Protein AF-A0A945AYX7-F1 (afdb_monomer)

Sequence (165 aa):
MDVPVPSKFESRLNNNQLEALQIIAKSDHLIHNTPRGMDSPTIKHAITNHELLVELGFDKKRKGLKNGATTLNGIVKSLEKSKYITKRKIQHYVHPKTGEKLPDDSVMDNTMKKPRVKYLKRMGFDSETFFCDLPLDVEEKGKGILLVITPLGLQKSKNNYLTSK

pLDDT: mean 84.7, std 15.08, range [34.5, 96.75]

Nearest PDB structures (foldseek):
  6n7r-assembly1_M  TM=2.237E-01  e=6.113E-01  Saccharomyces cerevisiae S288C
  6j6g-assembly1_g  TM=2.265E-01  e=1.242E+00  Saccharomyces cerevisiae S288C
  5a88-assembly1_A  TM=2.602E-01  e=6.895E+00  Corynebacterium ammoniagenes

Radius of gyration: 21.1 Å; Cα contacts (8 Å, |Δi|>4): 263; chains: 1; bounding box: 47×44×65 Å

Solvent-accessible surface area (backbone atoms only — not comparable to full-atom values): 9670 Å² total; per-residue (Å²): 131,86,72,82,74,77,73,88,79,74,76,78,72,52,69,72,49,44,50,50,42,38,51,27,55,73,28,66,35,66,45,74,30,50,35,49,89,54,89,68,69,65,43,72,24,12,37,41,62,66,58,53,32,51,77,71,57,33,70,64,89,53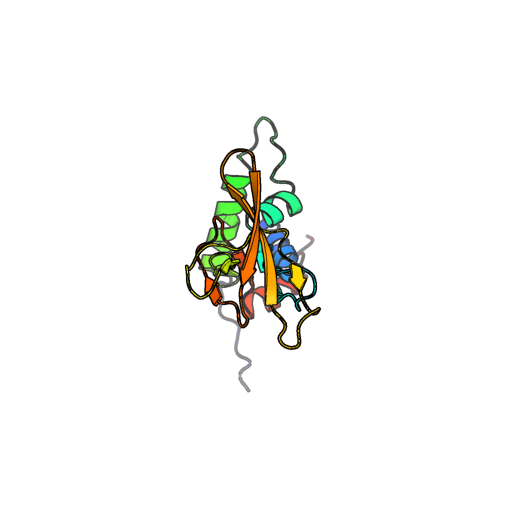,92,95,56,79,60,34,67,60,52,48,50,53,43,52,52,48,39,40,75,70,53,26,33,46,81,41,54,30,55,38,41,21,37,70,91,75,66,47,73,48,54,61,82,19,27,57,39,69,90,50,100,63,60,27,38,39,40,74,46,76,59,86,96,45,74,45,84,45,75,42,70,68,76,69,40,76,42,72,73,40,94,61,46,28,39,32,54,31,76,64,23,48,57,55,42,68,58,76,77,72,77,79,128

Structure (mmCIF, N/CA/C/O backbone):
data_AF-A0A945AYX7-F1
#
_entry.id   AF-A0A945AYX7-F1
#
loop_
_atom_site.group_PDB
_atom_site.id
_atom_site.type_symbol
_atom_site.label_atom_id
_atom_site.label_alt_id
_atom_site.label_comp_id
_atom_site.label_asym_id
_atom_site.label_entity_id
_atom_site.label_seq_id
_atom_site.pdbx_PDB_ins_code
_atom_site.Cartn_x
_atom_site.Cartn_y
_atom_site.Cartn_z
_atom_site.occupancy
_atom_site.B_iso_or_equiv
_atom_site.auth_seq_id
_atom_site.auth_comp_id
_atom_site.auth_asym_id
_atom_site.auth_atom_id
_atom_site.pdbx_PDB_model_num
ATOM 1 N N . MET A 1 1 ? -2.061 -25.942 38.845 1.00 37.66 1 MET A N 1
ATOM 2 C CA . MET A 1 1 ? -1.548 -25.262 37.641 1.00 37.66 1 MET A CA 1
ATOM 3 C C . MET A 1 1 ? -2.273 -23.938 37.546 1.00 37.66 1 MET A C 1
ATOM 5 O O . MET A 1 1 ? -3.464 -23.941 37.258 1.00 37.66 1 MET A O 1
ATOM 9 N N . ASP A 1 2 ? -1.598 -22.850 37.909 1.00 36.53 2 ASP A N 1
ATOM 10 C CA . ASP A 1 2 ? -2.159 -21.502 37.840 1.00 36.53 2 ASP A CA 1
ATOM 11 C C . ASP A 1 2 ? -2.413 -21.129 36.381 1.00 36.53 2 ASP A C 1
ATOM 13 O O . ASP A 1 2 ? -1.491 -21.013 35.573 1.00 36.53 2 ASP A O 1
ATOM 17 N N . VAL A 1 3 ? -3.690 -20.982 36.038 1.00 47.19 3 VAL A N 1
ATOM 18 C CA . VAL A 1 3 ? -4.105 -20.411 34.761 1.00 47.19 3 VAL A CA 1
ATOM 19 C C . VAL A 1 3 ? -3.726 -18.929 34.805 1.00 47.19 3 VAL A C 1
ATOM 21 O O . VAL A 1 3 ? -4.160 -18.239 35.730 1.00 47.19 3 VAL A O 1
ATOM 24 N N . PRO A 1 4 ? -2.940 -18.399 33.850 1.00 44.84 4 PRO A N 1
ATOM 25 C CA . PRO A 1 4 ? -2.621 -16.981 33.838 1.00 44.84 4 PRO A CA 1
ATOM 26 C C . PRO A 1 4 ? -3.921 -16.192 33.685 1.00 44.84 4 PRO A C 1
ATOM 28 O O . PRO A 1 4 ? -4.599 -16.283 32.661 1.00 44.84 4 PRO A O 1
ATOM 31 N N . VAL A 1 5 ? -4.287 -15.431 34.714 1.00 44.09 5 VAL A N 1
ATOM 32 C CA . VAL A 1 5 ? -5.399 -14.484 34.635 1.00 44.09 5 VAL A CA 1
ATOM 33 C C . VAL A 1 5 ? -4.972 -13.386 33.656 1.00 44.09 5 VAL A C 1
ATOM 35 O O . VAL A 1 5 ? -3.967 -12.719 33.918 1.00 44.09 5 VAL A O 1
ATOM 38 N N . PRO A 1 6 ? -5.677 -13.180 32.526 1.00 43.56 6 PRO A N 1
ATOM 39 C CA . PRO A 1 6 ? -5.344 -12.101 31.607 1.00 43.56 6 PRO A CA 1
ATOM 40 C C . PRO A 1 6 ? -5.411 -10.773 32.364 1.00 43.56 6 PRO A C 1
ATOM 42 O O . PRO A 1 6 ? -6.391 -10.483 33.059 1.00 43.56 6 PRO A O 1
ATOM 45 N N . SER A 1 7 ? -4.336 -9.988 32.281 1.00 42.81 7 SER A N 1
ATOM 46 C CA . SER A 1 7 ? -4.232 -8.724 32.997 1.00 42.81 7 SER A CA 1
ATOM 47 C C . SER A 1 7 ? -5.389 -7.799 32.610 1.00 42.81 7 SER A C 1
ATOM 49 O O . SER A 1 7 ? -5.695 -7.561 31.440 1.00 42.81 7 SER A O 1
ATOM 51 N N . LYS A 1 8 ? -6.074 -7.305 33.643 1.00 47.34 8 LYS A N 1
ATOM 52 C CA . LYS A 1 8 ? -7.136 -6.303 33.552 1.00 47.34 8 LYS A CA 1
ATOM 53 C C . LYS A 1 8 ? -6.599 -5.061 32.820 1.00 47.34 8 LYS A C 1
ATOM 55 O O . LYS A 1 8 ? -5.494 -4.622 33.120 1.00 47.34 8 LYS A O 1
ATOM 60 N N . PHE A 1 9 ? -7.431 -4.492 31.939 1.00 42.78 9 PHE A N 1
ATOM 61 C CA . PHE A 1 9 ? -7.225 -3.298 31.091 1.00 42.78 9 PHE A CA 1
ATOM 62 C C . PHE A 1 9 ? -6.710 -3.503 29.656 1.00 42.78 9 PHE A C 1
ATOM 64 O O . PHE A 1 9 ? -6.013 -2.645 29.117 1.00 42.78 9 PHE A O 1
ATOM 71 N N . GLU A 1 10 ? -7.168 -4.529 28.939 1.00 51.00 10 GLU A N 1
ATOM 72 C CA . GLU A 1 10 ? -7.365 -4.306 27.502 1.00 51.00 10 GLU A CA 1
ATOM 73 C C . GLU A 1 10 ? -8.545 -3.340 27.326 1.00 51.00 10 GLU A C 1
ATOM 75 O O . GLU A 1 10 ? -9.694 -3.679 27.622 1.00 51.00 10 GLU A O 1
ATOM 80 N N . SER A 1 11 ? -8.276 -2.109 26.883 1.00 54.94 11 SER A N 1
ATOM 81 C CA . SER A 1 11 ? -9.339 -1.183 26.493 1.00 54.94 11 SER A CA 1
ATOM 82 C C . SER A 1 11 ? -10.165 -1.838 25.389 1.00 54.94 11 SER A C 1
ATOM 84 O O . SER A 1 11 ? -9.637 -2.098 24.302 1.00 54.94 11 SER A O 1
ATOM 86 N N . ARG A 1 12 ? -11.440 -2.128 25.671 1.00 68.81 12 ARG A N 1
ATOM 87 C CA . ARG A 1 12 ? -12.363 -2.666 24.668 1.00 68.81 12 ARG A CA 1
ATOM 88 C C . ARG A 1 12 ? -12.344 -1.745 23.451 1.00 68.81 12 ARG A C 1
ATOM 90 O O . ARG A 1 12 ? -12.517 -0.534 23.592 1.00 68.81 12 ARG A O 1
ATOM 97 N N . LEU A 1 13 ? -12.095 -2.323 22.277 1.00 77.69 13 LEU A N 1
ATOM 98 C CA . LEU A 1 13 ? -12.225 -1.595 21.023 1.00 77.69 13 LEU A CA 1
ATOM 99 C C . LEU A 1 13 ? -13.683 -1.170 20.868 1.00 77.69 13 LEU A C 1
ATOM 101 O O . LEU A 1 13 ? -14.590 -1.965 21.113 1.00 77.69 13 LEU A O 1
ATOM 105 N N . ASN A 1 14 ? -13.909 0.076 20.466 1.00 85.81 14 ASN A N 1
ATOM 106 C CA . ASN A 1 14 ? -15.240 0.483 20.032 1.00 85.81 14 ASN A CA 1
ATOM 107 C C . ASN A 1 14 ? -15.556 -0.110 18.647 1.00 85.81 14 ASN A C 1
ATOM 109 O O . ASN A 1 14 ? -14.658 -0.578 17.943 1.00 85.81 14 ASN A O 1
ATOM 113 N N . ASN A 1 15 ? -16.828 -0.066 18.244 1.00 86.06 15 ASN A N 1
ATOM 114 C CA . ASN A 1 15 ? -17.283 -0.690 16.998 1.00 86.06 15 ASN A CA 1
ATOM 115 C C . ASN A 1 15 ? -16.497 -0.203 15.774 1.00 86.06 15 ASN A C 1
ATOM 117 O O . ASN A 1 15 ? -16.013 -1.027 15.011 1.00 86.06 15 ASN A O 1
ATOM 121 N N . ASN A 1 16 ? -16.266 1.107 15.642 1.00 88.38 16 ASN A N 1
ATOM 122 C CA . ASN A 1 16 ? -15.533 1.660 14.499 1.00 88.38 16 ASN A CA 1
ATOM 123 C C . ASN A 1 16 ? -14.057 1.220 14.482 1.00 88.38 16 ASN A C 1
ATOM 125 O O . ASN A 1 16 ? -13.465 1.056 13.420 1.00 88.38 16 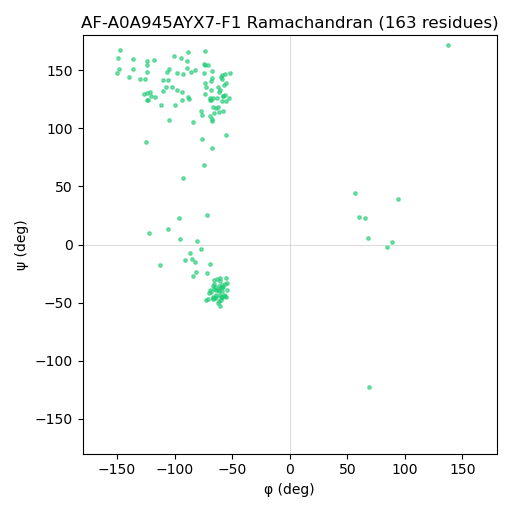ASN A O 1
ATOM 129 N N . GLN A 1 17 ? -13.436 1.047 15.653 1.00 91.25 17 GLN A N 1
ATOM 130 C CA . GLN A 1 17 ? -12.071 0.529 15.762 1.00 91.25 17 GLN A CA 1
ATOM 131 C C . GLN A 1 17 ? -11.998 -0.954 15.392 1.00 91.25 17 GLN A C 1
ATOM 133 O O . GLN A 1 17 ? -11.052 -1.358 14.719 1.00 91.25 17 GLN A O 1
ATOM 138 N N . LEU A 1 18 ? -12.974 -1.753 15.831 1.00 91.00 18 LEU A N 1
ATOM 139 C CA . LEU A 1 18 ? -13.058 -3.173 15.495 1.00 91.00 18 LEU A CA 1
ATOM 140 C C . LEU A 1 18 ? -13.328 -3.370 13.999 1.00 91.00 18 LEU A C 1
ATOM 142 O O . LEU A 1 18 ? -12.634 -4.152 13.357 1.00 91.00 18 LEU A O 1
ATOM 146 N N . GLU A 1 19 ? -14.278 -2.622 13.446 1.00 92.25 19 GLU A N 1
ATOM 147 C CA . GLU A 1 19 ? -14.623 -2.640 12.025 1.00 92.25 19 GLU A CA 1
ATOM 148 C C . GLU A 1 19 ? -13.422 -2.246 11.160 1.00 92.25 19 GLU A C 1
ATOM 150 O O . GLU A 1 19 ? -13.051 -2.987 10.251 1.00 92.25 19 GLU A O 1
ATOM 155 N N . ALA A 1 20 ? -12.726 -1.155 11.504 1.00 94.06 20 ALA A N 1
ATOM 156 C CA . ALA A 1 20 ? -11.498 -0.768 10.816 1.00 94.06 20 ALA A CA 1
ATOM 157 C C . ALA A 1 20 ? -10.450 -1.892 10.849 1.00 94.06 20 ALA A C 1
ATOM 159 O O . ALA A 1 20 ? -9.844 -2.209 9.829 1.00 94.06 20 ALA A O 1
ATOM 160 N N . LEU A 1 21 ? -10.258 -2.538 12.002 1.00 93.94 21 LEU A N 1
ATOM 161 C CA . LEU A 1 21 ? -9.303 -3.635 12.147 1.00 93.94 21 LEU A CA 1
ATOM 162 C C . LEU A 1 21 ? -9.694 -4.867 11.312 1.00 93.94 21 LEU A C 1
ATOM 164 O O . LEU A 1 21 ? -8.823 -5.524 10.747 1.00 93.94 21 LEU A O 1
ATOM 168 N N . GLN A 1 22 ? -10.990 -5.162 11.203 1.00 93.94 22 GLN A N 1
ATOM 169 C CA . GLN A 1 22 ? -11.522 -6.245 10.374 1.00 93.94 22 GLN A CA 1
ATOM 170 C C . GLN A 1 22 ? -11.378 -5.965 8.877 1.00 93.94 22 GLN A C 1
ATOM 172 O O . GLN A 1 22 ? -11.041 -6.881 8.128 1.00 93.94 22 GLN A O 1
ATOM 177 N N . ILE A 1 23 ? -11.595 -4.722 8.445 1.00 95.56 23 ILE A N 1
ATOM 178 C CA . ILE A 1 23 ? -11.368 -4.308 7.056 1.00 95.56 23 ILE A CA 1
ATOM 179 C C . ILE A 1 23 ? -9.885 -4.466 6.713 1.00 95.56 23 ILE A C 1
ATOM 181 O O . ILE A 1 23 ? -9.558 -5.143 5.740 1.00 95.56 23 ILE A O 1
ATOM 185 N N . ILE A 1 24 ? -8.981 -3.941 7.551 1.00 95.62 24 ILE A N 1
ATOM 186 C CA . ILE A 1 24 ? -7.528 -4.086 7.350 1.00 95.62 24 ILE A CA 1
ATOM 187 C C . ILE A 1 24 ? -7.142 -5.574 7.278 1.00 95.62 24 ILE A C 1
ATOM 189 O O . ILE A 1 24 ? -6.382 -5.968 6.402 1.00 95.62 24 ILE A O 1
ATOM 193 N N . ALA A 1 25 ? -7.693 -6.421 8.156 1.00 94.44 25 ALA A N 1
ATOM 194 C CA . ALA A 1 25 ? -7.400 -7.856 8.180 1.00 94.44 25 ALA A CA 1
ATOM 195 C C . ALA A 1 25 ? -7.829 -8.603 6.905 1.00 94.44 25 ALA A C 1
ATOM 197 O O . ALA A 1 25 ? -7.230 -9.623 6.571 1.00 94.44 25 ALA A O 1
ATOM 198 N N . LYS A 1 26 ? -8.872 -8.137 6.214 1.00 95.25 26 LYS A N 1
ATOM 199 C CA . LYS A 1 26 ? -9.379 -8.752 4.975 1.00 95.25 26 LYS A CA 1
ATOM 200 C C . LYS A 1 26 ? -8.748 -8.174 3.709 1.00 95.25 26 LYS A C 1
ATOM 202 O O . LYS A 1 26 ? -8.942 -8.741 2.641 1.00 95.25 26 LYS A O 1
ATOM 207 N N . SER A 1 27 ? -8.054 -7.048 3.832 1.00 95.62 27 SER A N 1
ATOM 208 C CA . SER A 1 27 ? -7.500 -6.309 2.703 1.00 95.62 27 SER A CA 1
ATOM 209 C C . SER A 1 27 ? -6.069 -6.730 2.426 1.00 95.62 27 SER A C 1
ATOM 211 O O . SER 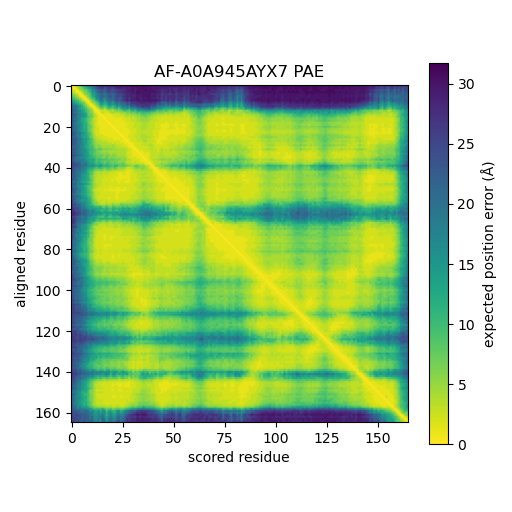A 1 27 ? -5.309 -6.998 3.352 1.00 95.62 27 SER A O 1
ATOM 213 N N . ASP A 1 28 ? -5.688 -6.704 1.159 1.00 94.19 28 ASP A N 1
ATOM 214 C CA . ASP A 1 28 ? -4.324 -6.926 0.711 1.00 94.19 28 ASP A CA 1
ATOM 215 C C . ASP A 1 28 ? -3.893 -5.738 -0.157 1.00 94.19 28 ASP A C 1
ATOM 217 O O . ASP A 1 28 ? -4.688 -5.207 -0.933 1.00 94.19 28 ASP A O 1
ATOM 221 N N . HIS A 1 29 ? -2.634 -5.316 -0.036 1.00 91.56 29 HIS A N 1
ATOM 222 C CA . HIS A 1 29 ? -2.105 -4.176 -0.780 1.00 91.56 29 HIS A CA 1
ATOM 223 C C . HIS A 1 29 ? -1.094 -4.611 -1.838 1.00 91.56 29 HIS A C 1
ATOM 225 O O . HIS A 1 29 ? -0.155 -5.358 -1.559 1.00 91.56 29 HIS A O 1
ATOM 231 N N . LEU A 1 30 ? -1.267 -4.086 -3.046 1.00 90.31 30 LEU A N 1
ATOM 232 C CA . LEU A 1 30 ? -0.393 -4.304 -4.192 1.00 90.31 30 LEU A CA 1
ATOM 233 C C . LEU A 1 30 ? 0.449 -3.051 -4.435 1.00 90.31 30 LEU A C 1
ATOM 235 O O . LEU A 1 30 ? -0.056 -1.931 -4.354 1.00 90.31 30 LEU A O 1
ATOM 239 N N . ILE A 1 31 ? 1.716 -3.228 -4.813 1.00 89.19 31 ILE A N 1
ATOM 240 C CA . ILE A 1 31 ? 2.526 -2.114 -5.313 1.00 89.19 31 ILE A CA 1
ATOM 241 C C . ILE A 1 31 ? 1.949 -1.680 -6.666 1.00 89.19 31 ILE A C 1
ATOM 243 O O . ILE A 1 31 ? 2.098 -2.375 -7.669 1.00 89.19 31 ILE A O 1
ATOM 247 N N . HIS A 1 32 ? 1.267 -0.534 -6.703 1.00 87.06 32 HIS A N 1
ATOM 248 C CA . HIS A 1 32 ? 0.460 -0.136 -7.865 1.00 87.06 32 HIS A CA 1
ATOM 249 C C . HIS A 1 32 ? 1.242 0.010 -9.175 1.00 87.06 32 HIS A C 1
ATOM 251 O O . HIS A 1 32 ? 0.669 -0.214 -10.233 1.00 87.06 32 HIS A O 1
ATOM 257 N N . ASN A 1 33 ? 2.531 0.357 -9.119 1.00 90.00 33 ASN A N 1
ATOM 258 C CA . ASN A 1 33 ? 3.368 0.492 -10.313 1.00 90.00 33 ASN A CA 1
ATOM 259 C C . ASN A 1 33 ? 4.190 -0.768 -10.631 1.00 90.00 33 ASN A C 1
ATOM 261 O O . ASN A 1 33 ? 5.225 -0.674 -11.290 1.00 90.00 33 ASN A O 1
ATOM 265 N N . THR A 1 34 ? 3.763 -1.938 -10.145 1.00 92.31 34 THR A N 1
ATOM 266 C CA . THR A 1 34 ? 4.334 -3.218 -10.590 1.00 92.31 34 THR A CA 1
ATOM 267 C C . THR A 1 34 ? 4.138 -3.336 -12.106 1.00 92.31 34 THR A C 1
ATOM 269 O O . THR A 1 34 ? 2.995 -3.248 -12.564 1.00 92.31 34 THR A O 1
ATOM 272 N N . PRO A 1 35 ? 5.205 -3.537 -12.903 1.00 92.88 35 PRO A N 1
ATOM 273 C CA . PRO A 1 35 ? 5.060 -3.703 -14.341 1.00 92.88 35 PRO A CA 1
ATOM 274 C C . PRO A 1 35 ? 4.132 -4.865 -14.692 1.00 92.88 35 PRO A C 1
ATOM 276 O O . PRO A 1 35 ? 4.226 -5.954 -14.121 1.00 92.88 35 PRO A O 1
ATOM 279 N N . ARG A 1 36 ? 3.255 -4.666 -15.678 1.00 92.00 36 ARG A N 1
ATOM 280 C CA . ARG A 1 36 ? 2.349 -5.730 -16.131 1.00 92.00 36 ARG A CA 1
ATOM 281 C C . ARG A 1 36 ? 3.147 -6.926 -16.645 1.00 92.00 36 ARG A C 1
ATOM 283 O O . ARG A 1 36 ? 4.059 -6.757 -17.451 1.00 92.00 36 ARG A O 1
ATOM 290 N N . GLY A 1 37 ? 2.767 -8.125 -16.213 1.00 89.00 37 GLY A N 1
ATOM 291 C CA . GLY A 1 37 ? 3.471 -9.369 -16.538 1.00 89.00 37 GLY A CA 1
ATOM 292 C C . GLY A 1 37 ? 4.592 -9.737 -15.560 1.00 89.00 37 GLY A C 1
ATOM 293 O O . GLY A 1 37 ? 5.249 -10.749 -15.778 1.00 89.00 37 GLY A O 1
ATOM 294 N N . MET A 1 38 ? 4.809 -8.946 -14.504 1.00 89.50 38 MET A N 1
ATOM 295 C CA . MET A 1 38 ? 5.623 -9.316 -13.343 1.00 89.50 38 MET A CA 1
ATOM 296 C C . MET A 1 38 ? 4.718 -9.817 -12.209 1.00 89.50 38 MET A C 1
ATOM 298 O O . MET A 1 38 ? 3.595 -9.334 -12.056 1.00 89.50 38 MET A O 1
ATOM 302 N N . ASP A 1 3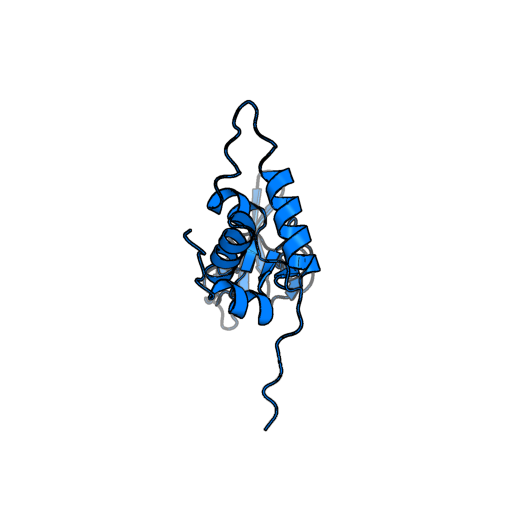9 ? 5.209 -10.756 -11.399 1.00 85.56 39 ASP A N 1
ATOM 303 C CA . ASP A 1 39 ? 4.521 -11.164 -10.173 1.00 85.56 39 ASP A CA 1
ATOM 304 C C . ASP A 1 39 ? 4.465 -9.988 -9.192 1.00 85.56 39 ASP A C 1
ATOM 306 O O . ASP A 1 39 ? 5.495 -9.488 -8.735 1.00 85.56 39 ASP A O 1
ATOM 310 N N . SER A 1 40 ? 3.253 -9.541 -8.862 1.00 77.00 40 SER A N 1
ATOM 311 C CA . SER A 1 40 ? 3.045 -8.425 -7.942 1.00 77.00 40 SER A CA 1
ATOM 312 C C . SER A 1 40 ? 3.248 -8.876 -6.493 1.00 77.00 40 SER A C 1
ATOM 314 O O . SER A 1 40 ? 2.431 -9.657 -5.983 1.00 77.00 40 SER A O 1
ATOM 316 N N . PRO A 1 41 ? 4.268 -8.377 -5.769 1.00 80.31 41 PRO A N 1
ATOM 317 C CA . PRO A 1 41 ? 4.377 -8.650 -4.346 1.00 80.31 41 PRO A CA 1
ATOM 318 C C . PRO A 1 41 ? 3.154 -8.063 -3.638 1.00 80.31 41 PRO A C 1
ATOM 320 O O . PRO A 1 41 ? 2.889 -6.861 -3.685 1.00 80.31 41 PRO A O 1
ATOM 323 N N . THR A 1 42 ? 2.386 -8.942 -3.002 1.00 86.75 42 THR A N 1
ATOM 324 C CA . THR A 1 42 ? 1.174 -8.574 -2.273 1.00 86.75 42 THR A CA 1
ATOM 325 C C . THR A 1 42 ? 1.492 -8.499 -0.786 1.00 86.75 42 THR A C 1
ATOM 327 O O . THR A 1 42 ? 1.906 -9.487 -0.173 1.00 86.75 42 THR A O 1
ATOM 330 N N . ILE A 1 43 ? 1.295 -7.327 -0.189 1.00 90.06 43 ILE A N 1
ATOM 331 C CA . ILE A 1 43 ? 1.410 -7.126 1.254 1.00 90.06 43 ILE A CA 1
ATOM 332 C C . ILE A 1 43 ? 0.072 -7.516 1.872 1.00 90.06 43 ILE A C 1
ATOM 334 O O . ILE A 1 43 ? -0.913 -6.788 1.754 1.00 90.06 43 ILE A O 1
ATOM 338 N N . LYS A 1 44 ? 0.043 -8.678 2.524 1.00 93.44 44 LYS A N 1
ATOM 339 C CA . LYS A 1 44 ? -1.179 -9.188 3.146 1.00 93.44 44 LYS A CA 1
ATOM 340 C C . LYS A 1 44 ? -1.626 -8.342 4.329 1.00 93.44 44 LYS A C 1
ATOM 342 O O . LYS A 1 44 ? -0.785 -7.832 5.075 1.00 93.44 44 LYS A O 1
ATOM 347 N N . HIS A 1 45 ? -2.937 -8.298 4.546 1.00 95.69 45 HIS A N 1
ATOM 348 C CA . HIS A 1 45 ? -3.555 -7.634 5.698 1.00 95.69 45 HIS A CA 1
ATOM 349 C C . HIS A 1 45 ? -3.163 -6.155 5.811 1.00 95.69 45 HIS A C 1
ATOM 351 O O . HIS A 1 45 ? -2.773 -5.658 6.881 1.00 95.69 45 HIS A O 1
ATOM 357 N N . ALA A 1 46 ? -3.200 -5.475 4.669 1.00 95.50 46 ALA A N 1
ATOM 358 C CA . ALA A 1 46 ? -2.764 -4.106 4.525 1.00 95.50 46 ALA A CA 1
ATOM 359 C C . ALA A 1 46 ? -3.708 -3.313 3.622 1.00 95.50 46 ALA A C 1
ATOM 361 O O . ALA A 1 46 ? -4.250 -3.833 2.652 1.00 95.50 46 ALA A O 1
ATOM 362 N N . ILE A 1 47 ? -3.893 -2.038 3.955 1.00 95.94 47 ILE A N 1
ATOM 363 C CA . ILE A 1 47 ? -4.781 -1.118 3.238 1.00 95.94 47 ILE A CA 1
ATOM 364 C C . ILE A 1 47 ? -4.248 0.307 3.360 1.00 95.94 47 ILE A C 1
ATOM 366 O O . ILE A 1 47 ? -3.639 0.677 4.373 1.00 95.94 47 ILE A O 1
ATOM 370 N N . THR A 1 48 ? -4.458 1.138 2.346 1.00 93.88 48 THR A N 1
ATOM 371 C CA . THR A 1 48 ? -4.115 2.557 2.455 1.00 93.88 48 THR A CA 1
ATOM 372 C C . THR A 1 48 ? -5.127 3.300 3.329 1.00 93.88 48 THR A C 1
ATOM 374 O O . THR A 1 48 ? -6.295 2.928 3.444 1.00 93.88 48 THR A O 1
ATOM 377 N N . ASN A 1 49 ? -4.706 4.421 3.922 1.00 91.94 49 ASN A N 1
ATOM 378 C CA . ASN A 1 49 ? -5.629 5.303 4.649 1.00 91.94 49 ASN A CA 1
ATOM 379 C C . ASN A 1 49 ? -6.834 5.748 3.801 1.00 91.94 49 ASN A C 1
ATOM 381 O O . ASN A 1 49 ? -7.904 5.981 4.354 1.00 91.94 49 ASN A O 1
ATOM 385 N N . HIS A 1 50 ? -6.649 5.928 2.489 1.00 90.94 50 HIS A N 1
ATOM 386 C CA . HIS A 1 50 ? -7.721 6.375 1.605 1.00 90.94 50 HIS A CA 1
ATOM 387 C C . HIS A 1 50 ? -8.751 5.269 1.371 1.00 90.94 50 HIS A C 1
ATOM 389 O O . HIS A 1 50 ? -9.939 5.510 1.554 1.00 90.94 50 HIS A O 1
ATOM 395 N N . GLU A 1 51 ? -8.302 4.059 1.045 1.00 93.50 51 GLU A N 1
ATOM 396 C CA . GLU A 1 51 ? -9.188 2.905 0.856 1.00 93.50 51 GLU A CA 1
ATOM 397 C C . GLU A 1 51 ? -9.958 2.591 2.143 1.00 93.50 51 GLU A C 1
ATOM 399 O O . GLU A 1 51 ? -11.174 2.449 2.106 1.00 93.50 51 GLU A O 1
ATOM 404 N N . LEU A 1 52 ? -9.297 2.611 3.307 1.00 94.69 52 LEU A N 1
ATOM 405 C CA . LEU A 1 52 ? -9.978 2.391 4.587 1.00 94.69 52 LEU A CA 1
ATOM 406 C C . LEU A 1 52 ? -11.052 3.452 4.871 1.00 94.69 52 LEU A C 1
ATOM 408 O O . LEU A 1 52 ? -12.091 3.158 5.455 1.00 94.69 52 LEU A O 1
ATOM 412 N N . LEU A 1 53 ? -10.807 4.698 4.462 1.00 92.88 53 LEU A N 1
ATOM 413 C CA . LEU A 1 53 ? -11.767 5.789 4.600 1.00 92.88 53 LEU A CA 1
ATOM 414 C C . LEU A 1 53 ? -13.016 5.560 3.734 1.00 92.88 53 LEU A C 1
ATOM 416 O O . LEU A 1 53 ? -14.120 5.868 4.186 1.00 92.88 53 LEU A O 1
ATOM 420 N N . VAL A 1 54 ? -12.838 5.019 2.527 1.00 93.00 54 VAL A N 1
ATOM 421 C CA . VAL A 1 54 ? -13.925 4.659 1.603 1.00 93.00 54 VAL A CA 1
ATOM 422 C C . VAL A 1 54 ? -14.701 3.445 2.118 1.00 93.00 54 VAL A C 1
ATOM 424 O O . VAL A 1 54 ? -15.925 3.504 2.188 1.00 93.00 54 VAL A O 1
ATOM 427 N N . GLU A 1 55 ? -14.009 2.390 2.551 1.00 93.19 55 GLU A N 1
ATOM 428 C CA . GLU A 1 55 ? -14.624 1.165 3.090 1.00 93.19 55 GLU A CA 1
ATOM 429 C C . GLU A 1 55 ? -15.474 1.441 4.341 1.00 93.19 55 GLU A C 1
ATOM 431 O O . GLU A 1 55 ? -16.568 0.905 4.492 1.00 93.19 55 GLU A O 1
ATOM 436 N N . LEU A 1 56 ? -15.029 2.356 5.211 1.00 91.12 56 LEU A N 1
ATOM 437 C CA . LEU A 1 56 ? -15.804 2.807 6.376 1.00 91.12 56 LEU A CA 1
ATOM 438 C C . LEU A 1 56 ? -16.935 3.796 6.020 1.00 91.12 56 LEU A C 1
ATOM 440 O O . LEU A 1 56 ? -17.670 4.248 6.901 1.00 91.12 56 LEU A O 1
ATOM 444 N N . GLY A 1 57 ? -17.062 4.201 4.752 1.00 88.88 57 GLY A N 1
ATOM 445 C CA . GLY A 1 57 ? -18.050 5.181 4.289 1.00 88.88 57 GLY A CA 1
ATOM 446 C C . GLY A 1 57 ? -17.851 6.593 4.853 1.00 88.88 57 GLY A C 1
ATOM 447 O O . GLY A 1 57 ? -18.804 7.375 4.945 1.00 88.88 57 GLY A O 1
ATOM 448 N N . PHE A 1 58 ? -16.627 6.917 5.278 1.00 88.31 58 PHE A N 1
ATOM 449 C CA . PHE A 1 58 ? -16.248 8.197 5.884 1.00 88.31 58 PHE A CA 1
ATOM 450 C C . PHE A 1 58 ? -15.858 9.263 4.844 1.00 88.31 58 PHE A C 1
ATOM 452 O O . PHE A 1 58 ? -15.668 10.429 5.198 1.00 88.31 58 PHE A O 1
ATOM 459 N N . ASP A 1 59 ? -15.764 8.890 3.568 1.00 85.19 59 ASP A N 1
ATOM 460 C CA . ASP A 1 59 ? -15.559 9.774 2.412 1.00 85.19 59 ASP A CA 1
ATOM 461 C C . ASP A 1 59 ? -16.742 10.720 2.178 1.00 85.19 59 ASP A C 1
ATOM 463 O O . ASP A 1 59 ? -16.576 11.864 1.740 1.00 85.19 59 ASP A O 1
ATOM 467 N N . LYS A 1 60 ? -17.948 10.272 2.529 1.00 81.31 60 LYS A N 1
ATOM 468 C CA . LYS A 1 60 ? -19.188 11.014 2.310 1.00 81.31 60 LYS A CA 1
ATOM 469 C C . LYS A 1 60 ? -19.328 12.146 3.325 1.00 81.31 60 LYS A C 1
ATOM 471 O O . LYS A 1 60 ? -19.587 11.926 4.509 1.00 81.31 60 LYS A O 1
ATOM 476 N N . LYS A 1 61 ? -19.235 13.395 2.854 1.00 75.50 61 LYS A N 1
ATOM 477 C CA . LYS A 1 61 ? -19.529 14.579 3.677 1.00 75.50 61 LYS A CA 1
ATOM 478 C C . LYS A 1 61 ? -21.001 14.575 4.097 1.00 75.50 61 LYS A C 1
ATOM 480 O O . LYS A 1 61 ? -21.893 14.533 3.256 1.00 75.50 61 LYS A O 1
ATOM 485 N N . ARG A 1 62 ? -21.256 14.683 5.402 1.00 72.00 62 ARG A N 1
ATOM 486 C CA . ARG A 1 62 ? -22.602 14.831 5.972 1.00 72.00 62 ARG A CA 1
ATOM 487 C C . ARG A 1 62 ? -22.661 16.087 6.838 1.00 72.00 62 ARG A C 1
ATOM 489 O O . ARG A 1 62 ? -21.792 16.306 7.680 1.00 72.00 62 ARG A O 1
ATOM 496 N N . LYS A 1 63 ? -23.678 16.926 6.619 1.00 72.75 63 LYS A N 1
ATOM 497 C CA . LYS A 1 63 ? -23.878 18.177 7.368 1.0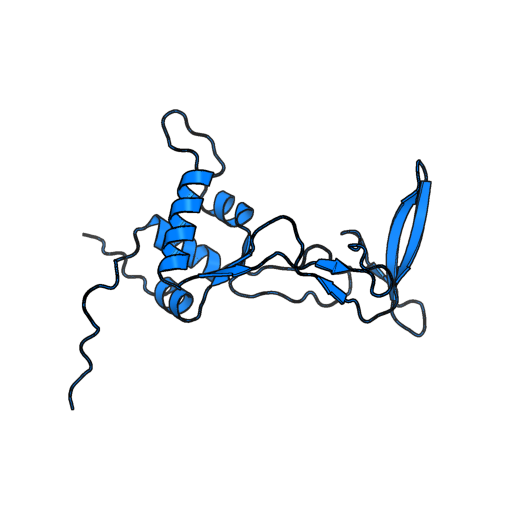0 72.75 63 LYS A CA 1
ATOM 498 C C . LYS A 1 63 ? -24.073 17.862 8.858 1.00 72.75 63 LYS A C 1
ATOM 500 O O . LYS A 1 63 ? -24.864 16.991 9.196 1.00 72.75 63 LYS A O 1
ATOM 505 N N . GLY A 1 64 ? -23.347 18.562 9.732 1.00 72.81 64 GLY A N 1
ATOM 506 C CA . GLY A 1 64 ? -23.438 18.396 11.190 1.00 72.81 64 GLY A CA 1
ATOM 507 C C . GLY A 1 64 ? -22.595 17.262 11.789 1.00 72.81 64 GLY A C 1
ATOM 508 O O . GLY A 1 64 ? -22.563 17.126 13.008 1.00 72.81 64 GLY A O 1
ATOM 509 N N . LEU A 1 65 ? -21.878 16.477 10.975 1.00 73.31 65 LEU A N 1
ATOM 510 C CA . LEU A 1 65 ? -20.969 15.428 11.450 1.00 73.31 65 LEU A CA 1
ATOM 511 C C . LEU A 1 65 ? -19.502 15.855 11.327 1.00 73.31 65 LEU A C 1
ATOM 513 O O . LEU A 1 65 ? -19.127 16.634 10.448 1.00 73.31 65 LEU A O 1
ATOM 517 N N . LYS A 1 66 ? -18.656 15.326 12.222 1.00 73.88 66 LYS A N 1
ATOM 518 C CA . LYS A 1 66 ? -17.200 15.508 12.139 1.00 73.88 66 LYS A CA 1
ATOM 519 C C . LYS A 1 66 ? -16.678 14.955 10.813 1.00 73.88 66 LYS A C 1
ATOM 521 O O . LYS A 1 66 ? -17.169 13.945 10.318 1.00 73.88 66 LYS A O 1
ATOM 526 N N . ASN A 1 67 ? -15.644 15.603 10.278 1.00 84.69 67 ASN A N 1
ATOM 527 C CA . ASN A 1 67 ? -14.964 15.155 9.067 1.00 84.69 67 ASN A CA 1
ATOM 528 C C . ASN A 1 67 ? -14.486 13.700 9.234 1.00 84.69 67 ASN A C 1
ATOM 530 O O . ASN A 1 67 ? -13.728 13.398 10.161 1.00 84.69 67 ASN A O 1
ATOM 534 N N . GLY A 1 68 ? -14.915 12.816 8.330 1.00 85.12 68 GLY A N 1
ATOM 535 C CA . GLY A 1 68 ? 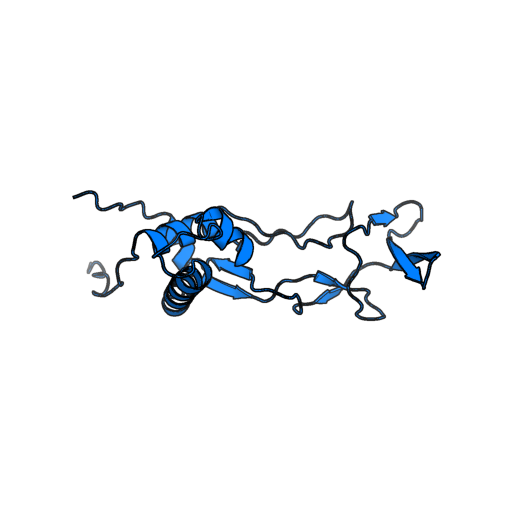-14.593 11.392 8.366 1.00 85.12 68 GLY A CA 1
ATOM 536 C C . GLY A 1 68 ? -13.089 11.108 8.378 1.00 85.12 68 GLY A C 1
ATOM 537 O O . GLY A 1 68 ? -12.645 10.222 9.104 1.00 85.12 68 GLY A O 1
ATOM 538 N N . ALA A 1 69 ? -12.279 11.937 7.710 1.00 87.00 69 ALA A N 1
ATOM 539 C CA . ALA A 1 69 ? -10.818 11.830 7.755 1.00 87.00 69 ALA A CA 1
ATOM 540 C C . ALA A 1 69 ? -10.243 12.086 9.159 1.00 87.00 69 ALA A C 1
ATOM 542 O O . ALA A 1 69 ? -9.314 11.409 9.603 1.00 87.00 69 ALA A O 1
ATOM 543 N N . THR A 1 70 ? -10.805 13.047 9.895 1.00 88.25 70 THR A N 1
ATOM 544 C CA . THR A 1 70 ? -10.400 13.329 11.279 1.00 88.25 70 THR A CA 1
ATOM 545 C C . THR A 1 70 ? -10.797 12.180 12.203 1.00 88.25 70 THR A C 1
ATOM 547 O O . THR A 1 70 ? -10.001 11.777 13.052 1.00 88.25 70 THR A O 1
ATOM 550 N N . THR A 1 71 ? -11.996 11.624 12.013 1.00 89.19 71 THR A N 1
ATOM 551 C CA . THR A 1 71 ? -12.476 10.453 12.758 1.00 89.19 71 THR A CA 1
ATOM 552 C C . THR A 1 71 ? -11.582 9.240 12.515 1.00 89.19 71 THR A C 1
ATOM 554 O O . THR A 1 71 ? -11.112 8.628 13.477 1.00 89.19 71 THR A O 1
ATOM 557 N N . LEU A 1 72 ? -11.268 8.942 11.249 1.00 92.69 72 LEU A N 1
ATOM 558 C CA . LEU A 1 72 ? -10.366 7.853 10.885 1.00 92.69 72 LEU A CA 1
ATOM 559 C C . LEU A 1 72 ? -8.983 8.034 11.513 1.00 92.69 72 LEU A C 1
ATOM 561 O O . LEU A 1 72 ? -8.450 7.102 12.106 1.00 92.69 72 LEU A O 1
ATOM 565 N N . ASN A 1 73 ? -8.422 9.244 11.467 1.00 92.56 73 ASN A N 1
ATOM 566 C CA . ASN A 1 73 ? -7.137 9.527 12.106 1.00 92.56 73 ASN A CA 1
ATOM 567 C C . ASN A 1 73 ? -7.151 9.238 13.615 1.00 92.56 73 ASN A C 1
ATOM 569 O O . ASN A 1 73 ? -6.153 8.755 14.151 1.00 92.56 73 ASN A O 1
ATOM 573 N N . GLY A 1 74 ? -8.263 9.511 14.304 1.00 92.50 74 GLY A N 1
ATOM 574 C CA . GLY A 1 74 ? -8.440 9.148 15.712 1.00 92.50 74 GLY A CA 1
ATOM 575 C C . GLY A 1 74 ? -8.443 7.633 15.934 1.00 92.50 74 GLY A C 1
ATOM 576 O O . GLY A 1 74 ? -7.743 7.141 16.821 1.00 92.50 74 GLY A O 1
ATOM 577 N N . ILE A 1 75 ? -9.169 6.892 15.091 1.00 93.00 75 ILE A N 1
ATOM 578 C CA . ILE A 1 75 ? -9.216 5.422 15.118 1.00 93.00 75 ILE A CA 1
ATOM 579 C C . ILE A 1 75 ? -7.821 4.839 14.886 1.00 93.00 75 ILE A C 1
ATOM 581 O O . ILE A 1 75 ? -7.326 4.089 15.724 1.00 93.00 75 ILE A O 1
ATOM 585 N N . VAL A 1 76 ? -7.152 5.244 13.805 1.00 94.50 76 VAL A N 1
ATOM 586 C CA . VAL A 1 76 ? -5.814 4.768 13.429 1.00 94.50 76 VAL A CA 1
ATOM 587 C C . VAL A 1 76 ? -4.797 5.055 14.533 1.00 94.50 76 VAL A C 1
ATOM 589 O O . VAL A 1 76 ? -4.044 4.160 14.906 1.00 94.50 76 VAL A O 1
ATOM 592 N N . LYS A 1 77 ? -4.791 6.266 15.112 1.00 94.62 77 LYS A N 1
ATOM 593 C CA . LYS A 1 77 ? -3.910 6.599 16.249 1.00 94.62 77 LYS A CA 1
ATOM 594 C C . LYS A 1 77 ? -4.156 5.691 17.453 1.00 94.62 77 LYS A C 1
ATOM 596 O O . LYS A 1 77 ? -3.203 5.285 18.112 1.00 94.62 77 LYS A O 1
ATOM 601 N N . SER A 1 78 ? -5.416 5.376 17.747 1.00 92.94 78 SER A N 1
ATOM 602 C CA . SER A 1 78 ? -5.756 4.474 18.848 1.00 92.94 78 SER A CA 1
ATOM 603 C C . SER A 1 78 ? -5.282 3.046 18.575 1.00 92.94 78 SER A C 1
ATOM 605 O O . SER A 1 78 ? -4.653 2.447 19.440 1.00 92.94 78 SER A O 1
ATOM 607 N N . LEU A 1 79 ? -5.546 2.515 17.377 1.00 93.62 79 LEU A N 1
ATOM 608 C CA . LEU A 1 79 ? -5.133 1.164 16.983 1.00 93.62 79 LEU A CA 1
ATOM 609 C C . LEU A 1 79 ? -3.604 1.015 16.970 1.00 93.62 79 LEU A C 1
ATOM 611 O O . LEU A 1 79 ? -3.079 -0.009 17.406 1.00 93.62 79 LEU A O 1
ATOM 615 N N . GLU A 1 80 ? -2.889 2.046 16.518 1.00 94.75 80 GLU A N 1
ATOM 616 C CA . GLU A 1 80 ? -1.425 2.107 16.535 1.00 94.75 80 GLU A CA 1
ATOM 617 C C . GLU A 1 80 ? -0.878 2.160 17.968 1.00 94.75 80 GLU A C 1
ATOM 619 O O . GLU A 1 80 ? 0.015 1.388 18.313 1.00 94.75 80 GLU A O 1
ATOM 624 N N . LYS A 1 81 ? -1.457 2.998 18.843 1.00 93.38 81 LYS A N 1
ATOM 625 C CA . LYS A 1 81 ? -1.078 3.065 20.266 1.00 93.38 81 LYS A CA 1
ATOM 626 C C . LYS A 1 81 ? -1.267 1.716 20.969 1.00 93.38 81 LYS A C 1
ATOM 628 O O . LYS A 1 81 ? -0.448 1.338 21.803 1.00 93.38 81 LYS A O 1
ATOM 633 N N . SER A 1 82 ? -2.316 0.982 20.603 1.00 91.31 82 SER A N 1
ATOM 634 C CA . SER A 1 82 ? -2.590 -0.378 21.083 1.00 91.31 82 SER A CA 1
ATOM 635 C C . SER A 1 82 ? -1.780 -1.468 20.367 1.00 91.31 82 SER A C 1
ATOM 637 O O . SER A 1 82 ? -1.961 -2.644 20.668 1.00 91.31 82 SER A O 1
ATOM 639 N N . LYS A 1 83 ? -0.878 -1.107 19.443 1.00 94.25 83 LYS A N 1
ATOM 640 C CA . LYS A 1 83 ? -0.018 -2.022 18.671 1.00 94.25 83 LYS A CA 1
ATOM 641 C C . LYS A 1 83 ? -0.783 -3.039 17.812 1.00 94.25 83 LYS A C 1
ATOM 643 O O . LYS A 1 83 ? -0.238 -4.085 17.460 1.00 94.25 83 LYS A O 1
ATOM 648 N N . TYR A 1 84 ? -2.032 -2.748 17.449 1.00 94.62 84 TYR A N 1
ATOM 649 C CA . TYR A 1 84 ? -2.832 -3.605 16.565 1.00 94.62 84 TYR A CA 1
ATOM 650 C C . TYR A 1 84 ? -2.501 -3.398 15.088 1.00 94.62 84 TYR A C 1
ATOM 652 O O . TYR A 1 84 ? -2.693 -4.299 14.275 1.00 94.62 84 TYR A O 1
ATOM 660 N N . ILE A 1 85 ? -1.971 -2.227 14.746 1.00 96.75 85 ILE A N 1
ATOM 661 C CA . ILE A 1 85 ? -1.523 -1.896 13.397 1.00 96.75 85 ILE A CA 1
ATOM 662 C C . ILE A 1 85 ? -0.170 -1.191 13.453 1.00 96.75 85 ILE A C 1
ATOM 664 O O . ILE A 1 85 ? 0.204 -0.613 14.475 1.00 96.75 85 ILE A O 1
ATOM 668 N N . THR A 1 86 ? 0.532 -1.204 12.329 1.00 96.00 86 THR A N 1
ATOM 669 C CA . THR A 1 86 ? 1.726 -0.393 12.081 1.00 96.00 86 THR A CA 1
ATOM 670 C C . THR A 1 86 ? 1.527 0.441 10.828 1.00 96.00 86 THR A C 1
ATOM 672 O O . THR A 1 86 ? 0.827 0.032 9.900 1.00 96.00 86 THR A O 1
ATOM 675 N N . LYS A 1 87 ? 2.142 1.621 10.802 1.00 94.12 87 LYS A N 1
ATOM 676 C CA . LYS A 1 87 ? 2.187 2.472 9.618 1.00 94.12 87 LYS A CA 1
ATOM 677 C C . LYS A 1 87 ? 3.462 2.194 8.844 1.00 94.12 87 LYS A C 1
ATOM 679 O O . LYS A 1 87 ? 4.549 2.211 9.416 1.00 94.12 87 LYS A O 1
ATOM 684 N N . ARG A 1 88 ? 3.326 1.990 7.541 1.00 91.06 88 ARG A N 1
ATOM 685 C CA . ARG A 1 88 ? 4.439 1.906 6.596 1.00 91.06 88 ARG A CA 1
ATOM 686 C C . ARG A 1 88 ? 4.247 2.932 5.494 1.00 91.06 88 ARG A C 1
ATOM 688 O O . ARG A 1 88 ? 3.126 3.362 5.215 1.00 91.06 88 ARG A O 1
ATOM 695 N N . LYS A 1 89 ? 5.345 3.355 4.879 1.00 89.81 89 LYS A N 1
ATOM 696 C CA . LYS A 1 89 ? 5.264 4.148 3.653 1.00 89.81 89 LYS A CA 1
ATOM 697 C C . LYS A 1 89 ? 4.877 3.228 2.503 1.00 89.81 89 LYS A C 1
ATOM 699 O O . LYS A 1 89 ? 5.222 2.049 2.505 1.00 89.81 89 LYS A O 1
ATOM 704 N N . ILE A 1 90 ? 4.145 3.772 1.538 1.00 89.88 90 ILE A N 1
ATOM 705 C CA . ILE A 1 90 ? 3.785 3.025 0.334 1.00 89.88 90 ILE A CA 1
ATOM 706 C C . ILE A 1 90 ? 5.054 2.789 -0.490 1.00 89.88 90 ILE A C 1
ATOM 708 O O . ILE A 1 90 ? 5.853 3.711 -0.702 1.00 89.88 90 ILE A O 1
ATOM 712 N N . GLN A 1 91 ? 5.215 1.548 -0.935 1.00 89.81 91 GLN A N 1
ATOM 713 C CA . GLN A 1 91 ? 6.315 1.112 -1.782 1.00 89.81 91 GLN A CA 1
ATOM 714 C C . GLN A 1 91 ? 5.995 1.357 -3.257 1.00 89.81 91 GLN A C 1
ATOM 716 O O . GLN A 1 91 ? 4.834 1.315 -3.664 1.00 89.81 91 GLN A O 1
ATOM 721 N N . HIS A 1 92 ? 7.023 1.633 -4.054 1.00 91.19 92 HIS A N 1
ATOM 722 C CA . HIS A 1 92 ? 6.927 1.684 -5.510 1.00 91.19 92 HIS A CA 1
ATOM 723 C C . HIS A 1 92 ? 8.237 1.240 -6.152 1.00 91.19 92 HIS A C 1
ATOM 725 O O . HIS A 1 92 ? 9.312 1.432 -5.584 1.00 91.19 92 HIS A O 1
ATOM 731 N N . TYR A 1 93 ? 8.135 0.671 -7.348 1.00 92.62 93 TYR A N 1
ATOM 732 C CA . TYR A 1 93 ? 9.294 0.315 -8.151 1.00 92.62 93 TYR A CA 1
ATOM 733 C C . TYR A 1 93 ? 9.950 1.552 -8.761 1.00 92.62 93 TYR A C 1
ATOM 735 O O . TYR A 1 93 ? 9.266 2.456 -9.261 1.00 92.62 93 TYR A O 1
ATOM 743 N N . VAL A 1 94 ? 11.277 1.566 -8.745 1.00 92.50 94 VAL A N 1
ATOM 744 C CA . VAL A 1 94 ? 12.103 2.610 -9.348 1.00 92.50 94 VAL A CA 1
ATOM 745 C C . VAL A 1 94 ? 13.087 2.004 -10.340 1.00 92.50 94 VAL A C 1
ATOM 747 O O . VAL A 1 94 ? 13.425 0.821 -10.288 1.00 92.50 94 VAL A O 1
ATOM 750 N N . HIS A 1 95 ? 13.556 2.837 -11.260 1.00 92.12 95 HIS A N 1
ATOM 751 C CA . HIS A 1 95 ? 14.618 2.470 -12.178 1.00 92.12 95 HIS A CA 1
ATOM 752 C C . HIS A 1 95 ? 15.952 2.325 -11.408 1.00 92.12 95 HIS A C 1
ATOM 754 O O . HIS A 1 95 ? 16.400 3.314 -10.822 1.00 92.12 95 HIS A O 1
ATOM 760 N N . PRO A 1 96 ? 16.665 1.182 -11.466 1.00 88.94 96 PRO A N 1
ATOM 761 C CA . PRO A 1 96 ? 17.838 0.910 -10.622 1.00 88.94 96 PRO A CA 1
ATOM 762 C C . PRO A 1 96 ? 18.984 1.913 -10.770 1.00 88.94 96 PRO A C 1
ATOM 764 O O . PRO A 1 96 ? 19.678 2.250 -9.820 1.00 88.94 96 PRO A O 1
ATOM 767 N N . LYS A 1 97 ? 19.196 2.427 -11.988 1.00 88.62 97 LYS A N 1
ATOM 768 C CA . LYS A 1 97 ? 20.301 3.368 -12.255 1.00 88.62 97 LYS A CA 1
ATOM 769 C C . LYS A 1 97 ? 19.980 4.825 -11.921 1.00 88.62 97 LYS A C 1
ATOM 771 O O . LYS A 1 97 ? 20.903 5.595 -11.688 1.00 88.62 97 LYS A O 1
ATOM 776 N N . THR A 1 98 ? 18.710 5.228 -11.971 1.00 88.88 98 THR A N 1
ATOM 777 C CA . THR A 1 98 ? 18.321 6.647 -11.857 1.00 88.88 98 THR A CA 1
ATOM 778 C C . THR A 1 98 ? 17.545 6.937 -10.577 1.00 88.88 98 THR A C 1
ATOM 780 O O . THR A 1 98 ? 17.430 8.097 -10.195 1.00 88.88 98 THR A O 1
ATOM 783 N N . GLY A 1 99 ? 16.997 5.910 -9.920 1.00 89.25 99 GLY A N 1
ATOM 784 C CA . GLY A 1 99 ? 16.104 6.049 -8.770 1.00 89.25 99 GLY A CA 1
ATOM 785 C C . GLY A 1 99 ? 14.746 6.670 -9.114 1.00 89.25 99 GLY A C 1
ATOM 786 O O . GLY A 1 99 ? 13.950 6.940 -8.218 1.00 89.25 99 GLY A O 1
ATOM 787 N N . GLU A 1 100 ? 14.452 6.921 -10.393 1.00 90.25 100 GLU A N 1
ATOM 788 C CA . GLU A 1 100 ? 13.175 7.503 -10.799 1.00 90.25 100 GLU A CA 1
ATOM 789 C C . GLU A 1 100 ? 12.042 6.479 -10.661 1.00 90.25 100 GLU A C 1
ATOM 791 O O . GLU A 1 100 ? 12.173 5.331 -11.094 1.00 90.25 100 GLU A O 1
ATOM 796 N N . LYS A 1 101 ? 10.898 6.907 -10.107 1.00 91.50 101 LYS A N 1
ATOM 797 C CA . LYS A 1 101 ? 9.678 6.091 -10.054 1.00 91.50 101 LYS A CA 1
ATOM 798 C C . LYS A 1 101 ? 9.281 5.653 -11.465 1.00 91.50 101 LYS A C 1
ATOM 800 O O . LYS A 1 101 ? 9.108 6.491 -12.351 1.00 91.50 101 LYS A O 1
ATOM 805 N N . LEU A 1 102 ? 9.055 4.350 -11.636 1.00 92.06 102 LEU A N 1
ATOM 806 C CA . LEU A 1 102 ? 8.524 3.818 -12.886 1.00 92.06 102 LEU A CA 1
ATOM 807 C C . LEU A 1 102 ? 7.063 4.249 -13.099 1.00 92.06 102 LEU A C 1
ATOM 809 O O . LEU A 1 102 ? 6.290 4.242 -12.130 1.00 92.06 102 LEU A O 1
ATOM 813 N N . PRO A 1 103 ? 6.667 4.577 -14.343 1.00 92.56 103 PRO A N 1
ATOM 814 C CA . PRO A 1 103 ? 5.272 4.825 -14.696 1.00 92.56 103 PRO A CA 1
ATOM 815 C C . PRO A 1 103 ? 4.363 3.639 -14.360 1.00 92.56 103 PRO A C 1
ATOM 817 O O . PRO A 1 103 ? 4.772 2.482 -14.472 1.00 92.56 103 PRO A O 1
ATOM 820 N N . ASP A 1 104 ? 3.116 3.923 -13.986 1.00 90.62 104 ASP A N 1
ATOM 821 C CA . ASP A 1 104 ? 2.162 2.895 -13.549 1.00 90.62 104 ASP A CA 1
ATOM 822 C C . ASP A 1 104 ? 1.719 1.960 -14.705 1.00 90.62 104 ASP A C 1
ATOM 824 O O . ASP A 1 104 ? 1.215 0.869 -14.463 1.00 90.62 104 ASP A O 1
ATOM 828 N N . ASP A 1 105 ? 1.932 2.348 -15.968 1.00 91.94 105 ASP A N 1
ATOM 829 C CA . ASP A 1 105 ? 1.577 1.584 -17.174 1.00 91.94 105 ASP A CA 1
ATOM 830 C C . ASP A 1 105 ? 2.724 0.734 -17.755 1.00 91.94 105 ASP A C 1
ATOM 832 O O . ASP A 1 105 ? 2.544 0.087 -18.798 1.00 91.94 105 ASP A O 1
ATOM 836 N N . SER A 1 106 ? 3.870 0.699 -17.062 1.00 94.00 106 SER A N 1
ATOM 837 C CA . SER A 1 106 ? 5.053 -0.101 -17.405 1.00 94.00 106 SER A CA 1
ATOM 838 C C . SER A 1 106 ? 4.709 -1.579 -17.631 1.00 94.00 106 SER A C 1
ATOM 840 O O . SER A 1 106 ? 3.811 -2.140 -16.995 1.00 94.00 106 SER A O 1
ATOM 842 N N . VAL A 1 107 ? 5.438 -2.242 -18.530 1.00 95.25 107 VAL A N 1
ATOM 843 C CA . VAL A 1 107 ? 5.189 -3.642 -18.912 1.00 95.25 107 VAL A CA 1
ATOM 844 C C . VAL A 1 107 ? 6.475 -4.449 -18.991 1.00 95.25 107 VAL A C 1
ATOM 846 O O . VAL A 1 107 ? 7.531 -3.921 -19.331 1.00 95.25 107 VAL A O 1
ATOM 849 N N . MET A 1 108 ? 6.378 -5.747 -18.729 1.00 94.44 108 MET A N 1
ATOM 850 C CA . MET A 1 108 ? 7.444 -6.697 -19.016 1.00 94.44 108 MET A CA 1
ATOM 851 C C . MET A 1 108 ? 7.606 -6.884 -20.531 1.00 94.44 108 MET A C 1
ATOM 853 O O . MET A 1 108 ? 6.654 -7.204 -21.241 1.00 94.44 108 MET A O 1
ATOM 857 N N . ASP A 1 109 ? 8.828 -6.697 -21.020 1.00 93.19 109 ASP A N 1
ATOM 858 C CA . ASP A 1 109 ? 9.270 -7.025 -22.371 1.00 93.19 109 ASP A CA 1
ATOM 859 C C . ASP A 1 109 ? 10.124 -8.298 -22.331 1.00 93.19 109 ASP A C 1
ATOM 861 O O . ASP A 1 109 ? 11.274 -8.296 -21.884 1.00 93.19 109 ASP A O 1
ATOM 865 N N . ASN A 1 110 ? 9.533 -9.384 -22.831 1.00 90.62 110 ASN A N 1
ATOM 866 C CA . ASN A 1 110 ? 10.144 -10.710 -22.917 1.00 90.62 110 ASN A CA 1
ATOM 867 C C . ASN A 1 110 ? 10.564 -11.071 -24.355 1.00 90.62 110 ASN A C 1
ATOM 869 O O . ASN A 1 110 ? 10.828 -12.235 -24.642 1.00 90.62 110 ASN A O 1
ATOM 873 N N . THR A 1 111 ? 10.592 -10.104 -25.282 1.00 88.44 111 THR A N 1
ATOM 874 C CA . THR A 1 111 ? 10.951 -10.361 -26.693 1.00 88.44 111 THR A CA 1
ATOM 875 C C . THR A 1 111 ? 12.441 -10.649 -26.882 1.00 88.44 111 THR A C 1
ATOM 877 O O . THR A 1 111 ? 12.841 -11.309 -27.839 1.00 88.44 111 THR A O 1
ATOM 880 N N . MET A 1 112 ? 13.273 -10.169 -25.957 1.00 86.00 112 MET A N 1
ATOM 881 C CA . MET A 1 112 ? 14.719 -10.372 -25.952 1.00 86.00 112 MET A CA 1
ATOM 882 C C . MET A 1 112 ? 15.108 -11.572 -25.083 1.00 86.00 112 MET A C 1
ATOM 884 O O . MET A 1 112 ? 14.385 -11.957 -24.169 1.00 86.00 112 MET A O 1
ATOM 888 N N . LYS A 1 113 ? 16.320 -12.111 -25.291 1.00 86.69 113 LYS A N 1
ATOM 889 C CA . LYS A 1 113 ? 16.873 -13.202 -24.456 1.00 86.69 113 LYS A CA 1
ATOM 890 C C . LYS A 1 113 ? 16.903 -12.872 -22.957 1.00 86.69 113 LYS A C 1
ATOM 892 O O . LYS A 1 113 ? 16.881 -13.785 -22.139 1.00 86.69 113 LYS A O 1
ATOM 897 N N . LYS A 1 114 ? 17.016 -11.588 -22.603 1.00 88.19 114 LYS A N 1
ATOM 898 C CA . LYS A 1 114 ? 16.964 -11.100 -21.223 1.00 88.19 114 LYS A CA 1
ATOM 899 C C . LYS A 1 114 ? 15.680 -10.285 -21.032 1.00 88.19 114 LYS A C 1
ATOM 901 O O . LYS A 1 114 ? 15.537 -9.280 -21.733 1.00 88.19 114 LYS A O 1
ATOM 906 N N . PRO A 1 115 ? 14.785 -10.691 -20.112 1.00 89.44 115 PRO A N 1
ATOM 907 C CA . PRO A 1 115 ? 13.612 -9.907 -19.748 1.00 89.44 115 PRO A CA 1
ATOM 908 C C . PRO A 1 115 ? 13.995 -8.525 -19.227 1.00 89.44 115 PRO A C 1
ATOM 910 O O . PRO A 1 115 ? 14.983 -8.370 -18.504 1.00 89.44 115 PRO A O 1
ATOM 913 N N . ARG A 1 116 ? 13.191 -7.528 -19.580 1.00 93.88 116 ARG A N 1
ATOM 914 C CA . ARG A 1 116 ? 13.367 -6.131 -19.171 1.00 93.88 116 ARG A CA 1
ATOM 915 C C . ARG A 1 116 ? 12.011 -5.457 -19.031 1.00 93.88 116 ARG A C 1
ATOM 917 O O . ARG A 1 116 ? 11.005 -5.986 -19.489 1.00 93.88 116 ARG A O 1
ATOM 924 N N . VAL A 1 117 ? 11.975 -4.279 -18.435 1.00 94.81 117 VAL A N 1
ATOM 925 C CA . VAL A 1 117 ? 10.761 -3.467 -18.341 1.00 94.81 117 VAL A CA 1
ATOM 926 C C . VAL A 1 117 ? 10.771 -2.424 -19.443 1.00 94.81 117 VAL A C 1
ATOM 928 O O . VAL A 1 117 ? 11.771 -1.743 -19.645 1.00 94.81 117 VAL A O 1
ATOM 931 N N . LYS A 1 118 ? 9.649 -2.286 -20.141 1.00 95.06 118 LYS A N 1
ATOM 932 C CA . LYS A 1 118 ? 9.383 -1.248 -21.135 1.00 95.06 118 LYS A CA 1
ATOM 933 C C . LYS A 1 118 ? 8.383 -0.250 -20.561 1.00 95.06 118 LYS A C 1
ATOM 935 O O . LYS A 1 118 ? 7.361 -0.652 -20.005 1.00 95.06 118 LYS A O 1
ATOM 940 N N . TYR A 1 119 ? 8.642 1.039 -20.743 1.00 94.06 119 TYR A N 1
ATOM 941 C CA . TYR A 1 119 ? 7.729 2.104 -20.328 1.00 94.06 119 TYR A CA 1
ATOM 942 C C . TYR A 1 119 ? 7.832 3.319 -21.249 1.00 94.06 119 TYR A C 1
ATOM 944 O O . TYR A 1 119 ? 8.812 3.483 -21.977 1.00 94.06 119 TYR A O 1
ATOM 952 N N . LEU A 1 120 ? 6.802 4.161 -21.233 1.00 92.06 120 LEU A N 1
ATOM 953 C CA . LEU A 1 120 ? 6.773 5.415 -21.979 1.00 92.06 120 LEU A CA 1
ATOM 954 C C . LEU A 1 120 ? 7.055 6.579 -21.029 1.00 92.06 120 LEU A C 1
ATOM 956 O O . LEU A 1 120 ? 6.494 6.644 -19.935 1.00 92.06 120 LEU A O 1
ATOM 960 N N . LYS A 1 121 ? 7.901 7.521 -21.448 1.00 88.31 121 LYS A N 1
ATOM 961 C CA . LYS A 1 121 ? 8.121 8.783 -20.727 1.00 88.31 121 LYS A CA 1
ATOM 962 C C . LYS A 1 121 ? 7.784 9.940 -21.660 1.00 88.31 121 LYS A C 1
ATOM 964 O O . LYS A 1 121 ? 8.222 9.965 -22.809 1.00 88.31 121 LYS A O 1
ATOM 969 N N . ARG A 1 122 ? 6.981 10.889 -21.170 1.00 85.88 122 ARG A N 1
ATOM 970 C CA . ARG A 1 122 ? 6.660 12.110 -21.917 1.00 85.88 122 ARG A CA 1
ATOM 971 C C . ARG A 1 122 ? 7.864 13.041 -21.931 1.00 85.88 122 ARG A C 1
ATOM 973 O O . ARG A 1 122 ? 8.402 13.359 -20.872 1.00 85.88 122 ARG A O 1
ATOM 980 N N . MET A 1 123 ? 8.223 13.502 -23.119 1.00 81.56 123 MET A N 1
ATOM 981 C CA . MET A 1 123 ? 9.288 14.462 -23.378 1.00 81.56 123 MET A CA 1
ATOM 982 C C . MET A 1 123 ? 8.667 15.622 -24.163 1.00 81.56 123 MET A C 1
ATOM 984 O O . MET A 1 123 ? 8.581 15.606 -25.385 1.00 81.56 123 MET A O 1
ATOM 988 N N . GLY A 1 124 ? 8.139 16.615 -23.441 1.00 83.06 124 GLY A N 1
ATOM 989 C CA . GLY A 1 124 ? 7.364 17.700 -24.050 1.00 83.06 124 GLY A CA 1
ATOM 990 C C . GLY A 1 124 ? 6.021 17.212 -24.605 1.00 83.06 124 GLY A C 1
ATOM 991 O O . GLY A 1 124 ? 5.205 16.673 -23.854 1.00 83.06 124 GLY A O 1
ATOM 992 N N . PHE A 1 125 ? 5.787 17.431 -25.902 1.00 83.00 125 PHE A N 1
ATOM 993 C CA . PHE A 1 125 ? 4.587 16.962 -26.609 1.00 83.00 125 PHE A CA 1
ATOM 994 C C . PHE A 1 125 ? 4.706 15.518 -27.114 1.00 83.00 125 PHE A C 1
ATOM 996 O O . PHE A 1 125 ? 3.687 14.911 -27.442 1.00 83.00 125 PHE A O 1
ATOM 1003 N N . ASP A 1 126 ? 5.915 14.954 -27.106 1.00 84.38 126 ASP A N 1
ATOM 1004 C CA . ASP A 1 126 ? 6.188 13.605 -27.588 1.00 84.38 126 ASP A CA 1
ATOM 1005 C C . ASP A 1 126 ? 6.294 12.597 -26.437 1.00 84.38 126 ASP A C 1
ATOM 1007 O O . ASP A 1 126 ? 6.447 12.937 -25.259 1.00 84.38 126 ASP A O 1
ATOM 1011 N N . SER A 1 127 ? 6.166 11.314 -26.773 1.00 87.81 127 SER A N 1
ATOM 1012 C CA . SER A 1 127 ? 6.380 10.204 -25.843 1.00 87.81 127 SER A CA 1
ATOM 1013 C C . SER A 1 127 ? 7.432 9.272 -26.411 1.00 87.81 127 SER A C 1
ATOM 1015 O O . SER A 1 127 ? 7.277 8.748 -27.511 1.00 87.81 127 SER A O 1
ATOM 1017 N N . GLU A 1 128 ? 8.484 9.040 -25.638 1.00 91.81 128 GLU A N 1
ATOM 1018 C CA . GLU A 1 128 ? 9.573 8.150 -26.019 1.00 91.81 128 GLU A CA 1
ATOM 1019 C C . GLU A 1 128 ? 9.498 6.842 -25.231 1.00 91.81 128 GLU A C 1
ATOM 1021 O O . GLU A 1 128 ? 9.036 6.793 -24.086 1.00 91.81 128 GLU A O 1
ATOM 1026 N N . THR A 1 129 ? 9.939 5.759 -25.873 1.00 92.19 129 THR A N 1
ATOM 1027 C CA . THR A 1 129 ? 10.019 4.436 -25.251 1.00 92.19 129 THR A CA 1
ATOM 1028 C C . THR A 1 129 ? 11.361 4.266 -24.565 1.00 92.19 129 THR A C 1
ATOM 1030 O O . THR A 1 129 ? 12.407 4.372 -25.199 1.00 92.19 129 THR A O 1
ATOM 1033 N N . PHE A 1 130 ? 11.313 3.898 -23.291 1.00 92.50 130 PHE A N 1
ATOM 1034 C CA . PHE A 1 130 ? 12.477 3.579 -22.482 1.00 92.50 130 PHE A CA 1
ATOM 1035 C C . PHE A 1 130 ? 12.427 2.129 -22.017 1.00 92.50 130 PHE A C 1
ATOM 1037 O O . PHE A 1 130 ? 11.369 1.492 -21.967 1.00 92.50 130 PHE A O 1
ATOM 1044 N N . PHE A 1 131 ? 13.605 1.620 -21.671 1.00 92.38 131 PHE A N 1
ATOM 1045 C CA . PHE A 1 131 ? 13.784 0.272 -21.164 1.00 92.38 131 PHE A CA 1
ATOM 1046 C C . PHE A 1 131 ? 14.616 0.297 -19.890 1.00 92.38 131 PHE A C 1
ATOM 1048 O O . PHE A 1 131 ? 15.571 1.063 -19.780 1.00 92.38 131 PHE A O 1
ATOM 1055 N N . CYS A 1 132 ? 14.261 -0.574 -18.956 1.00 91.75 132 CYS A N 1
ATOM 1056 C CA . CYS A 1 132 ? 14.955 -0.769 -17.697 1.00 91.75 132 CYS A CA 1
ATOM 1057 C C . CYS A 1 132 ? 15.293 -2.247 -17.528 1.00 91.75 132 CYS A C 1
ATOM 1059 O O . CYS A 1 132 ? 14.420 -3.108 -17.660 1.00 91.75 132 CYS A O 1
ATOM 1061 N N . ASP A 1 133 ? 16.550 -2.537 -17.214 1.00 90.50 133 ASP A N 1
ATOM 1062 C CA . ASP A 1 133 ? 16.986 -3.895 -16.903 1.00 90.50 133 ASP A CA 1
ATOM 1063 C C . ASP A 1 133 ? 16.430 -4.350 -15.542 1.00 90.50 133 ASP A C 1
ATOM 1065 O O . ASP A 1 133 ? 16.136 -3.532 -14.668 1.00 90.50 133 ASP A O 1
ATOM 1069 N N . LEU A 1 134 ? 16.296 -5.666 -15.370 1.00 90.44 134 LEU A N 1
ATOM 1070 C CA . LEU A 1 134 ? 15.996 -6.303 -14.087 1.00 90.44 134 LEU A CA 1
ATOM 1071 C C . LEU A 1 134 ? 17.287 -6.642 -13.309 1.00 90.44 134 LEU A C 1
ATOM 1073 O O . LEU A 1 134 ? 18.329 -6.846 -13.941 1.00 90.44 134 LEU A O 1
ATOM 1077 N N . PRO A 1 135 ? 17.224 -6.811 -11.971 1.00 91.19 135 PRO A N 1
ATOM 1078 C CA . PRO A 1 135 ? 16.061 -6.604 -11.098 1.00 91.19 135 PRO A CA 1
ATOM 1079 C C . PRO A 1 135 ? 15.742 -5.117 -10.889 1.00 91.19 135 PRO A C 1
ATOM 1081 O O . PRO A 1 135 ? 16.622 -4.271 -10.998 1.00 91.19 135 PRO A O 1
ATOM 1084 N N . LEU A 1 136 ? 14.477 -4.812 -10.588 1.00 91.12 136 LEU A N 1
ATOM 1085 C CA . LEU A 1 136 ? 14.062 -3.466 -10.184 1.00 91.12 136 LEU A CA 1
ATOM 1086 C C . LEU A 1 136 ? 14.335 -3.230 -8.700 1.00 91.12 136 LEU A C 1
ATOM 1088 O O . LEU A 1 136 ? 14.185 -4.150 -7.893 1.00 91.12 136 LEU A O 1
ATOM 1092 N N . ASP A 1 137 ? 14.598 -1.977 -8.345 1.00 90.75 137 ASP A N 1
ATOM 1093 C CA . ASP A 1 137 ? 14.661 -1.543 -6.953 1.00 90.75 137 ASP A CA 1
ATOM 1094 C C . ASP A 1 137 ? 13.279 -1.088 -6.461 1.00 90.75 137 ASP A C 1
ATOM 1096 O O . ASP A 1 137 ? 12.438 -0.618 -7.235 1.00 90.75 137 ASP A O 1
ATOM 1100 N N . VAL A 1 138 ? 13.040 -1.218 -5.155 1.00 89.88 138 VAL A N 1
ATOM 1101 C CA . VAL A 1 138 ? 11.803 -0.780 -4.491 1.00 89.88 138 VAL A CA 1
ATOM 1102 C C . VAL A 1 138 ? 12.134 0.314 -3.484 1.00 89.88 138 VAL A C 1
ATOM 1104 O O . VAL A 1 138 ? 12.962 0.115 -2.598 1.00 89.88 138 VAL A O 1
ATOM 1107 N N . GLU A 1 139 ? 11.446 1.452 -3.576 1.00 90.44 139 GLU A N 1
ATOM 1108 C CA . GLU A 1 139 ? 11.588 2.551 -2.618 1.00 90.44 139 GLU A CA 1
ATOM 1109 C C . GLU A 1 139 ? 10.355 2.738 -1.724 1.00 90.44 139 GLU A C 1
ATOM 1111 O O . GLU A 1 139 ? 9.207 2.727 -2.171 1.00 90.44 139 GLU A O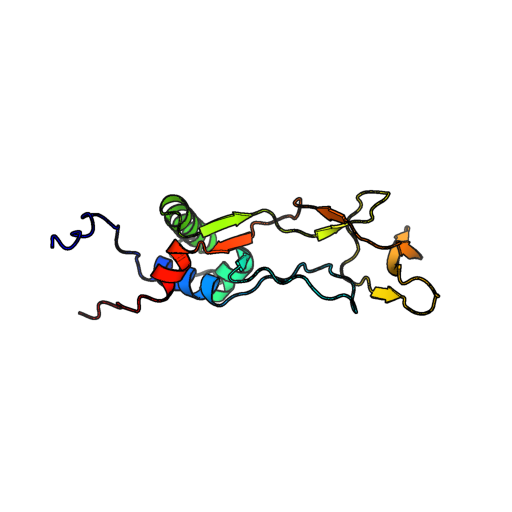 1
ATOM 1116 N N . GLU A 1 140 ? 10.606 3.050 -0.450 1.00 84.19 140 GLU A N 1
ATOM 1117 C CA . GLU A 1 140 ? 9.603 3.442 0.548 1.00 84.19 140 GLU A CA 1
ATOM 1118 C C . GLU A 1 140 ? 9.435 4.973 0.625 1.00 84.19 140 GLU A C 1
ATOM 1120 O O . GLU A 1 140 ? 9.627 5.596 1.674 1.00 84.19 140 GLU A O 1
ATOM 1125 N N . LYS A 1 141 ? 9.100 5.621 -0.499 1.00 76.50 141 LYS A N 1
ATOM 1126 C CA 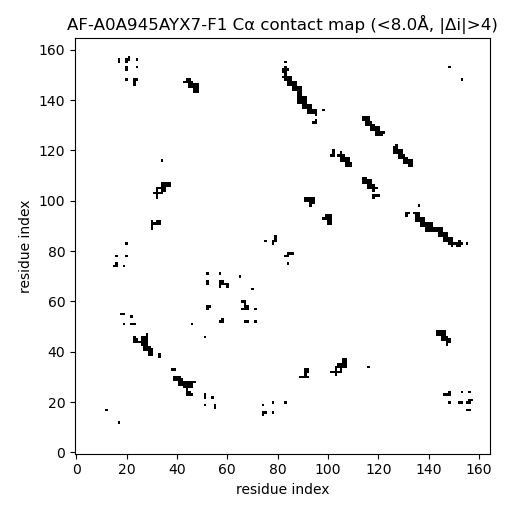. LYS A 1 141 ? 8.883 7.087 -0.566 1.00 76.50 141 LYS A CA 1
ATOM 1127 C C . LYS A 1 141 ? 7.501 7.514 -1.081 1.00 76.50 141 LYS A C 1
ATOM 1129 O O . LYS A 1 141 ? 7.289 8.696 -1.342 1.00 76.50 141 LYS A O 1
ATOM 1134 N N . GLY A 1 142 ? 6.552 6.590 -1.238 1.00 65.50 142 GLY A N 1
ATOM 1135 C CA . GLY A 1 142 ? 5.232 6.907 -1.788 1.00 65.50 142 GLY A CA 1
ATOM 1136 C C . GLY A 1 142 ? 4.462 7.955 -0.970 1.00 65.50 142 GLY A C 1
ATOM 1137 O O . GLY A 1 142 ? 4.525 7.979 0.261 1.00 65.50 142 GLY A O 1
ATOM 1138 N N . LYS A 1 143 ? 3.695 8.816 -1.657 1.00 70.88 143 LYS A N 1
ATOM 1139 C CA . LYS A 1 143 ? 2.716 9.702 -1.010 1.00 70.88 143 LYS A CA 1
ATOM 1140 C C . LYS A 1 143 ? 1.585 8.845 -0.441 1.00 70.88 143 LYS A C 1
ATOM 1142 O O . LYS A 1 143 ? 0.771 8.326 -1.194 1.00 70.88 143 LYS A O 1
ATOM 1147 N N . GLY A 1 144 ? 1.532 8.716 0.879 1.00 78.00 144 GLY A N 1
ATOM 1148 C CA . GLY A 1 144 ? 0.476 7.984 1.572 1.00 78.00 144 GLY A CA 1
ATOM 1149 C C . GLY A 1 144 ? 1.016 7.120 2.701 1.00 78.00 144 GLY A C 1
ATOM 1150 O O . GLY A 1 144 ? 2.223 6.989 2.895 1.00 78.00 144 GLY A O 1
ATOM 1151 N N . ILE A 1 145 ? 0.092 6.558 3.473 1.00 89.25 145 ILE A N 1
ATOM 1152 C CA . ILE A 1 145 ? 0.398 5.667 4.588 1.00 89.25 145 ILE A CA 1
ATOM 1153 C C . ILE A 1 145 ? -0.329 4.357 4.325 1.00 89.25 145 ILE A C 1
ATOM 1155 O O . ILE A 1 145 ? -1.550 4.349 4.143 1.00 89.25 145 ILE A O 1
ATOM 1159 N N . LEU A 1 146 ? 0.445 3.279 4.323 1.00 93.75 146 LEU A N 1
ATOM 1160 C CA . LEU A 1 146 ? -0.046 1.918 4.347 1.00 93.75 146 LEU A CA 1
ATOM 1161 C C . LEU A 1 146 ? -0.242 1.503 5.805 1.00 93.75 146 LEU A C 1
ATOM 1163 O O . LEU A 1 146 ? 0.679 1.603 6.619 1.00 93.75 146 LEU A O 1
ATOM 1167 N N . LEU A 1 147 ? -1.444 1.059 6.143 1.00 96.25 147 LEU A N 1
ATOM 1168 C CA . LEU A 1 147 ? -1.752 0.474 7.439 1.00 96.25 147 LEU A CA 1
ATOM 1169 C C . LEU A 1 147 ? -1.606 -1.036 7.320 1.00 96.25 147 LEU A C 1
ATOM 1171 O O . LEU A 1 147 ? -2.251 -1.639 6.471 1.00 96.25 147 LEU A O 1
ATOM 1175 N N . VAL A 1 148 ? -0.776 -1.636 8.168 1.00 96.56 148 VAL A N 1
ATOM 1176 C CA . VAL A 1 148 ? -0.513 -3.080 8.166 1.00 96.56 148 VAL A CA 1
ATOM 1177 C C . VAL A 1 148 ? -0.907 -3.655 9.515 1.00 96.56 148 VAL A C 1
ATOM 1179 O O . VAL A 1 148 ? -0.459 -3.149 10.551 1.00 96.56 148 VAL A O 1
ATOM 1182 N N . ILE A 1 149 ? -1.730 -4.704 9.522 1.00 95.56 149 ILE A N 1
ATOM 1183 C CA . ILE A 1 149 ? -2.126 -5.358 10.770 1.00 95.56 149 ILE A CA 1
ATOM 1184 C C . ILE A 1 149 ? -0.929 -6.060 11.422 1.00 95.56 149 ILE A C 1
ATOM 1186 O O . ILE A 1 149 ? -0.076 -6.640 10.752 1.00 95.56 149 ILE A O 1
ATOM 1190 N N . THR A 1 150 ? -0.862 -6.034 12.749 1.00 95.69 150 THR A N 1
ATOM 1191 C CA . THR A 1 150 ? 0.094 -6.858 13.501 1.00 95.69 150 THR A CA 1
ATOM 1192 C C . THR A 1 150 ? -0.514 -8.229 13.814 1.00 95.69 150 THR A C 1
ATOM 1194 O O . THR A 1 150 ? -1.737 -8.379 13.752 1.00 95.69 150 THR A O 1
ATOM 1197 N N . PRO A 1 151 ? 0.280 -9.235 14.231 1.00 93.62 151 PRO A N 1
ATOM 1198 C CA . PRO A 1 151 ? -0.271 -10.510 14.699 1.00 93.62 151 PRO A CA 1
ATOM 1199 C C . PRO A 1 151 ? -1.298 -10.343 15.831 1.00 93.62 151 PRO A C 1
ATOM 1201 O O . PRO A 1 151 ? -2.344 -10.992 15.827 1.00 93.62 151 PRO A O 1
ATOM 1204 N N . LEU A 1 152 ? -1.039 -9.411 16.756 1.00 92.06 152 LEU A N 1
ATOM 1205 C CA . LEU A 1 152 ? -1.959 -9.070 17.842 1.00 92.06 152 LEU A CA 1
ATOM 1206 C C . LEU A 1 152 ? -3.262 -8.456 17.307 1.00 92.06 152 LEU A C 1
ATOM 1208 O O . LEU A 1 152 ? -4.352 -8.852 17.719 1.00 92.06 152 LEU A O 1
ATOM 1212 N N . GLY A 1 153 ? -3.160 -7.513 16.366 1.00 91.19 153 GLY A N 1
ATOM 1213 C CA . GLY A 1 153 ? -4.327 -6.932 15.706 1.00 91.19 153 GLY A CA 1
ATOM 1214 C C . GLY A 1 153 ? -5.141 -7.976 14.947 1.00 91.19 153 GLY A C 1
ATOM 1215 O O . GLY A 1 153 ? -6.365 -7.986 15.036 1.00 91.19 153 GLY A O 1
ATOM 1216 N N . LEU A 1 154 ? -4.478 -8.916 14.272 1.00 92.12 154 LEU A N 1
ATOM 1217 C CA . LEU A 1 154 ? -5.141 -9.993 13.544 1.00 92.12 154 LEU A CA 1
ATOM 1218 C C . LEU A 1 154 ? -5.921 -10.909 14.492 1.00 92.12 154 LEU A C 1
ATOM 1220 O O . LEU A 1 154 ? -7.073 -11.234 14.209 1.00 92.12 154 LEU A O 1
ATOM 1224 N N . GLN A 1 155 ? -5.348 -11.270 15.642 1.00 89.38 155 GLN A N 1
ATOM 1225 C CA . GLN A 1 155 ? -6.065 -12.025 16.670 1.00 89.38 155 GLN A CA 1
ATOM 1226 C C . GLN A 1 155 ? -7.300 -11.258 17.166 1.00 89.38 155 GLN A C 1
ATOM 1228 O O . GLN A 1 155 ? -8.384 -11.832 17.258 1.00 89.38 155 GLN A O 1
ATOM 1233 N N . LYS A 1 156 ? -7.167 -9.952 17.431 1.00 88.69 156 LYS A N 1
ATOM 1234 C CA . LYS A 1 156 ? -8.293 -9.116 17.871 1.00 88.69 156 LYS A CA 1
ATOM 1235 C C . LYS A 1 156 ? -9.368 -8.935 16.806 1.00 88.69 156 LYS A C 1
ATOM 1237 O O . LYS A 1 156 ? -10.540 -8.943 17.160 1.00 88.69 156 LYS A O 1
ATOM 1242 N N . SER A 1 157 ? -9.000 -8.845 15.530 1.00 87.44 157 SER A N 1
ATOM 1243 C CA . SER A 1 157 ? -9.956 -8.707 14.422 1.00 87.44 157 SER A CA 1
ATOM 1244 C C . SER A 1 157 ? -10.923 -9.895 14.318 1.00 87.44 157 SER A C 1
ATOM 1246 O O . SER A 1 157 ? -12.078 -9.723 13.933 1.00 87.44 157 SER A O 1
ATOM 1248 N N . LYS A 1 158 ? -10.463 -11.092 14.710 1.00 84.50 158 LYS A N 1
ATOM 1249 C CA . LYS A 1 158 ? -11.231 -12.345 14.680 1.00 84.50 158 LYS A CA 1
ATOM 1250 C C . LYS A 1 158 ? -12.146 -12.528 15.890 1.00 84.50 158 LYS A C 1
ATOM 1252 O O . LYS A 1 158 ? -13.015 -13.397 15.869 1.00 84.50 158 LYS A O 1
ATOM 1257 N N . ASN A 1 159 ? -11.952 -11.745 16.951 1.00 70.56 159 ASN A N 1
ATOM 1258 C CA . ASN A 1 159 ? -12.768 -11.847 18.153 1.00 70.56 159 ASN A CA 1
ATOM 1259 C C . ASN A 1 159 ? -14.133 -11.197 17.901 1.00 70.56 159 ASN A C 1
ATOM 1261 O O . ASN A 1 159 ? -14.333 -10.010 18.140 1.00 70.56 159 ASN A O 1
ATOM 1265 N N . ASN A 1 160 ? -15.085 -12.012 17.448 1.00 55.47 160 ASN A N 1
ATOM 1266 C CA . ASN A 1 160 ? -16.475 -11.653 17.161 1.00 55.47 160 ASN A CA 1
ATOM 1267 C C . ASN A 1 160 ? -17.330 -11.393 18.413 1.00 55.47 160 ASN A C 1
ATOM 1269 O O . ASN A 1 160 ? -18.549 -11.543 18.351 1.00 55.47 160 ASN A O 1
ATOM 1273 N N . TYR A 1 161 ? -16.748 -10.995 19.548 1.00 51.53 161 TYR A N 1
ATOM 1274 C CA . TYR A 1 161 ? -17.553 -10.532 20.679 1.00 51.53 161 TYR A CA 1
ATOM 1275 C C . TYR A 1 161 ? -18.091 -9.126 20.376 1.00 51.53 161 TYR A C 1
ATOM 1277 O O . TYR A 1 161 ? -17.725 -8.140 21.009 1.00 51.53 161 TYR A O 1
ATOM 1285 N N . LEU A 1 162 ? -18.996 -9.057 19.397 1.00 45.81 162 LEU A N 1
ATOM 1286 C CA . LEU A 1 162 ? -20.135 -8.159 19.430 1.00 45.81 162 LEU A CA 1
ATOM 1287 C C . LEU A 1 162 ? -20.853 -8.477 20.740 1.00 45.81 162 LEU A C 1
ATOM 1289 O O . LEU A 1 162 ? -21.646 -9.415 20.812 1.00 45.81 162 LEU A O 1
ATOM 1293 N N . THR A 1 163 ? -20.550 -7.742 21.806 1.00 37.06 163 THR A N 1
ATOM 1294 C CA . THR A 1 163 ? -21.450 -7.703 22.957 1.00 37.06 163 THR A CA 1
ATOM 1295 C C . THR A 1 163 ? -22.710 -6.979 22.500 1.00 37.06 163 THR A C 1
ATOM 1297 O O . THR A 1 163 ? -22.836 -5.766 22.627 1.00 37.06 163 THR A O 1
ATOM 1300 N N . SER A 1 164 ? -23.601 -7.739 21.864 1.00 34.50 164 SER A N 1
ATOM 1301 C CA . SER A 1 164 ? -25.024 -7.454 21.842 1.00 34.50 164 SER A CA 1
ATOM 1302 C C . SER A 1 164 ? -25.522 -7.625 23.278 1.00 34.50 164 SER A C 1
ATOM 1304 O O . SER A 1 164 ? -25.363 -8.715 23.836 1.00 34.50 164 SER A O 1
ATOM 1306 N N . LYS A 1 165 ? -26.185 -6.574 23.7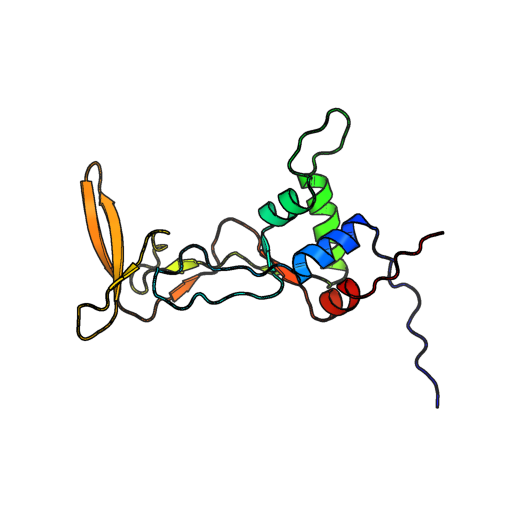70 1.00 35.16 165 LYS A N 1
ATOM 1307 C CA . LYS A 1 165 ? -26.818 -6.366 25.083 1.00 35.16 165 LYS A CA 1
ATOM 1308 C C . LYS A 1 165 ? -25.936 -5.727 26.148 1.00 35.16 165 LYS A C 1
ATOM 1310 O O . LYS A 1 165 ? -24.991 -6.377 26.639 1.00 35.16 165 LYS A O 1
#

Foldseek 3Di:
DDDPDPDPDPPDDDPLLLVLLLVLQQDKDWQLQDAAPDDTDIHHSKDFLVVSLVVSVQCDDDPPDDRSSVVSVVSLVVCVVVVFKDKFARKAWAAPPPRHGADSHWHWDPVDPAIWIWDWDDDDPDIDIDIGHDDIDMDRPHDTIMIHGDPVSSVSSPPPPPPDD

Mean predicted aligned error: 8.61 Å

Secondary structure (DSSP, 8-state):
----PPPS---PPPHHHHHHHHHHHH-EEE-TTPPBTS---EEETEEEHHHHHHHTT-SS--TTS--HHHHHHHHHHHHHHTTSEEEEEPPEEE-TTT-PBPPTT-EEE-SSSS-EEEEEEEETTEEEEEEEESSPEEES--SSEEEEE-HHHHHHHT-------